Protein AF-A0A942RTV6-F1 (afdb_monomer_lite)

Radius of gyration: 39.9 Å; chains: 1; bounding box: 114×34×108 Å

Secondary structure (DSSP, 8-state):
------SHHHHHHT------EE-TTT--EEE-----HHHHHHHHHHHHHHHHHHHHHHHHHSGGGGGSTTS--HHHHHHHHHHHHHHHHHHHHHHHHHHHHHHHHHHHTT----------------S---TT----------------

pLDDT: mean 70.17, std 16.84, range [41.0, 96.94]

Sequence (148 aa):
MTKLTENTTIKRLRNKYRLVVMNDDTFEEIVTFKLTRISVYVALSTTFILLVGLTTVLLVLTPLKYYIPGYGNKQTLTQLQLLKYRTDSLEQAITLKDKYLEGITTAISGGQTLELDTTSLNIQKNEAYDDRFTPVAPTKKSKKRRKR

Structure (mmCIF, N/CA/C/O backbone):
data_AF-A0A942RTV6-F1
#
_entry.id   AF-A0A942RTV6-F1
#
loop_
_atom_site.group_PDB
_atom_site.id
_atom_site.type_symbol
_atom_site.label_atom_id
_atom_site.label_alt_id
_atom_site.label_comp_id
_atom_site.label_asym_id
_atom_site.label_entity_id
_atom_site.label_seq_id
_atom_site.pdbx_PDB_ins_code
_atom_site.Cartn_x
_atom_site.Cartn_y
_atom_site.Cartn_z
_atom_site.occupancy
_atom_site.B_iso_or_equiv
_atom_site.auth_seq_id
_atom_site.auth_comp_id
_atom_site.auth_asym_id
_atom_site.auth_atom_id
_atom_site.pdbx_PDB_model_num
ATOM 1 N N . MET A 1 1 ? 47.986 14.294 -4.588 1.00 41.00 1 MET A N 1
ATOM 2 C CA . MET A 1 1 ? 46.635 14.663 -5.071 1.00 41.00 1 MET A CA 1
ATOM 3 C C . MET A 1 1 ? 46.248 13.739 -6.220 1.00 41.00 1 MET A C 1
ATOM 5 O O . MET A 1 1 ? 46.657 13.969 -7.350 1.00 41.00 1 MET A O 1
ATOM 9 N N . THR A 1 2 ? 45.529 12.656 -5.939 1.00 45.56 2 THR A N 1
ATOM 10 C CA . THR A 1 2 ? 45.048 11.699 -6.948 1.00 45.56 2 THR A CA 1
ATOM 11 C C . THR A 1 2 ? 43.714 12.184 -7.511 1.00 45.56 2 THR A C 1
ATOM 13 O O . THR A 1 2 ? 42.715 12.235 -6.797 1.00 45.56 2 THR A O 1
ATOM 16 N N . LYS A 1 3 ? 43.695 12.588 -8.786 1.00 48.91 3 LYS A N 1
ATOM 17 C CA . LYS A 1 3 ? 42.451 12.935 -9.483 1.00 48.91 3 LYS A CA 1
ATOM 18 C C . LYS A 1 3 ? 41.681 11.650 -9.789 1.00 48.91 3 LYS A C 1
ATOM 20 O O . LYS A 1 3 ? 42.155 10.813 -10.549 1.00 48.91 3 LYS A O 1
ATOM 25 N N . LEU A 1 4 ? 40.510 11.512 -9.176 1.00 54.50 4 LEU A N 1
ATOM 26 C CA . LEU A 1 4 ? 39.590 10.393 -9.357 1.00 54.50 4 LEU A CA 1
ATOM 27 C C . LEU A 1 4 ? 39.072 10.372 -10.806 1.00 54.50 4 LEU A C 1
ATOM 29 O O . LEU A 1 4 ? 38.323 11.248 -11.242 1.00 54.50 4 LEU A O 1
ATOM 33 N N . THR A 1 5 ? 39.510 9.379 -11.574 1.00 59.34 5 THR A N 1
ATOM 34 C CA . THR A 1 5 ? 39.046 9.074 -12.934 1.00 59.34 5 THR A CA 1
ATOM 35 C C . THR A 1 5 ? 37.671 8.401 -12.896 1.00 59.34 5 THR A C 1
ATOM 37 O O . THR A 1 5 ? 37.548 7.205 -13.124 1.00 59.34 5 THR A O 1
ATOM 40 N N . GLU A 1 6 ? 36.621 9.171 -12.618 1.00 60.28 6 GLU A N 1
ATOM 41 C CA . GLU A 1 6 ? 35.241 8.661 -12.472 1.00 60.28 6 GLU A CA 1
ATOM 42 C C . GLU A 1 6 ? 34.423 8.664 -13.790 1.00 60.28 6 GLU A C 1
ATOM 44 O O . GLU A 1 6 ? 33.324 8.123 -13.862 1.00 60.28 6 GLU A O 1
ATOM 49 N N . ASN A 1 7 ? 34.918 9.264 -14.882 1.00 61.81 7 ASN A N 1
ATOM 50 C CA . ASN A 1 7 ? 34.071 9.559 -16.056 1.00 61.81 7 ASN A CA 1
ATOM 51 C C . ASN A 1 7 ? 34.119 8.522 -17.204 1.00 61.81 7 ASN A C 1
ATOM 53 O O . ASN A 1 7 ? 33.298 8.571 -18.123 1.00 61.81 7 ASN A O 1
ATOM 57 N N . THR A 1 8 ? 35.058 7.576 -17.199 1.00 63.47 8 THR A N 1
ATOM 58 C CA . THR A 1 8 ? 35.292 6.656 -18.332 1.00 63.47 8 THR A CA 1
ATOM 59 C C . THR A 1 8 ? 34.175 5.623 -18.525 1.00 63.47 8 THR A C 1
ATOM 61 O O . THR A 1 8 ? 33.823 5.313 -19.667 1.00 63.47 8 THR A O 1
ATOM 64 N N . THR A 1 9 ? 33.553 5.141 -17.447 1.00 66.62 9 THR A N 1
ATOM 65 C CA . THR A 1 9 ? 32.477 4.131 -17.506 1.00 66.62 9 THR A CA 1
ATOM 66 C C . THR A 1 9 ? 31.169 4.719 -18.046 1.00 66.62 9 THR A C 1
ATOM 68 O O . THR A 1 9 ? 30.526 4.121 -18.910 1.00 66.62 9 THR A O 1
ATOM 71 N N . ILE A 1 10 ? 30.821 5.946 -17.636 1.00 65.88 10 ILE A N 1
ATOM 72 C CA . ILE A 1 10 ? 29.621 6.656 -18.117 1.00 65.88 10 ILE A CA 1
ATOM 73 C C . ILE A 1 10 ? 29.793 7.117 -19.574 1.00 65.88 10 ILE A C 1
ATOM 75 O O . ILE A 1 10 ? 28.838 7.074 -20.355 1.00 65.88 10 ILE A O 1
ATOM 79 N N . LYS A 1 11 ? 31.016 7.484 -19.992 1.00 63.97 11 LYS A N 1
ATOM 80 C CA . LYS A 1 11 ? 31.320 7.761 -21.408 1.00 63.97 11 LYS A CA 1
ATOM 81 C C . LYS A 1 11 ? 31.125 6.533 -22.295 1.00 63.97 11 LYS A C 1
ATOM 83 O O . LYS A 1 11 ? 30.499 6.659 -23.344 1.00 63.97 11 LYS A O 1
ATOM 88 N N . ARG A 1 12 ? 31.583 5.350 -21.862 1.00 62.56 12 ARG A N 1
ATOM 89 C CA . ARG A 1 12 ? 31.369 4.085 -22.592 1.00 62.56 12 ARG A CA 1
ATOM 90 C C . ARG A 1 12 ? 29.885 3.724 -22.730 1.00 62.56 12 ARG A C 1
ATOM 92 O O . ARG A 1 12 ? 29.486 3.216 -23.775 1.00 62.56 12 ARG A O 1
ATOM 99 N N . LEU A 1 13 ? 29.062 4.038 -21.727 1.00 61.16 13 LEU A N 1
ATOM 100 C CA . LEU A 1 13 ? 27.608 3.827 -21.772 1.00 61.16 13 LEU A CA 1
ATOM 101 C C . LEU A 1 13 ? 26.870 4.796 -22.720 1.00 61.16 13 LEU A C 1
ATOM 103 O O . LEU A 1 13 ? 25.802 4.457 -23.225 1.00 61.16 13 LEU A O 1
ATOM 107 N N . ARG A 1 14 ? 27.448 5.974 -23.005 1.00 61.84 14 ARG A N 1
ATOM 108 C CA . ARG A 1 14 ? 26.912 6.989 -23.938 1.00 61.84 14 ARG A CA 1
ATOM 109 C C . ARG A 1 14 ? 27.362 6.808 -25.396 1.00 61.84 14 ARG A C 1
ATOM 111 O O . ARG A 1 14 ? 27.041 7.662 -26.226 1.00 61.84 14 ARG A O 1
ATOM 118 N N . ASN A 1 15 ? 28.082 5.734 -25.732 1.00 62.50 15 ASN A N 1
ATOM 119 C CA . ASN A 1 15 ? 28.458 5.463 -27.121 1.00 62.50 15 ASN A CA 1
ATOM 120 C C . ASN A 1 15 ? 27.207 5.299 -28.002 1.00 62.50 15 ASN A C 1
ATOM 122 O O . ASN A 1 15 ? 26.292 4.532 -27.694 1.00 62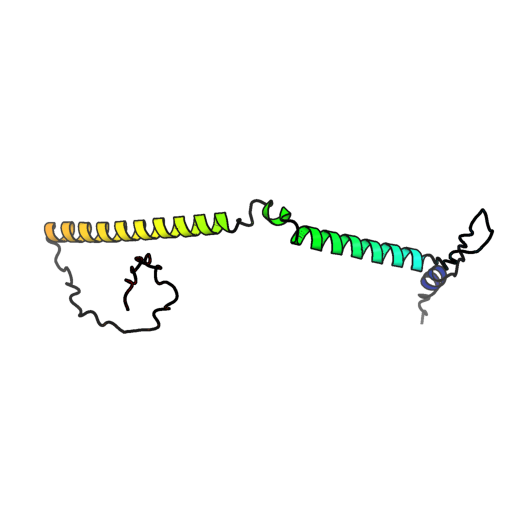.50 15 ASN A O 1
ATOM 126 N N . LYS A 1 16 ? 27.172 6.065 -29.097 1.00 59.31 16 LYS A N 1
ATOM 127 C CA . LYS A 1 16 ? 26.035 6.175 -30.014 1.00 59.31 16 LYS A CA 1
ATOM 128 C C . LYS A 1 16 ? 26.088 5.035 -31.031 1.00 59.31 16 LYS A C 1
ATOM 130 O O . LYS A 1 16 ? 26.778 5.148 -32.036 1.00 59.31 16 LYS A O 1
ATOM 135 N N . TYR A 1 17 ? 25.371 3.950 -30.765 1.00 61.50 17 TYR A N 1
ATOM 136 C CA . TYR A 1 17 ? 25.134 2.892 -31.748 1.00 61.50 17 TYR A CA 1
ATOM 137 C C . TYR A 1 17 ? 23.864 3.233 -32.543 1.00 61.50 17 TYR A C 1
ATOM 139 O O . TYR A 1 17 ? 22.878 3.699 -31.967 1.00 61.50 17 TYR A O 1
ATOM 147 N N . ARG A 1 18 ? 23.911 3.081 -33.871 1.00 64.38 18 ARG A N 1
ATOM 148 C CA . ARG A 1 18 ? 22.770 3.295 -34.771 1.00 64.38 18 ARG A CA 1
ATOM 149 C C . ARG A 1 18 ? 22.211 1.919 -35.121 1.00 64.38 18 ARG A C 1
ATOM 151 O O . ARG A 1 18 ? 22.881 1.170 -35.820 1.00 64.38 18 ARG A O 1
ATOM 158 N N . LEU A 1 19 ? 21.029 1.588 -34.611 1.00 56.69 19 LEU A N 1
ATOM 159 C CA . LEU A 1 19 ? 20.273 0.427 -35.069 1.00 56.69 19 LEU A CA 1
ATOM 160 C C . LEU A 1 19 ? 19.250 0.956 -36.080 1.00 56.69 19 LEU A C 1
ATOM 162 O O . LEU A 1 19 ? 18.402 1.768 -35.722 1.00 56.69 19 LEU A O 1
ATOM 166 N N . VAL A 1 20 ? 19.386 0.582 -37.347 1.00 62.28 20 VAL A N 1
ATOM 167 C CA . VAL A 1 20 ? 18.440 0.971 -38.400 1.00 62.28 20 VAL A CA 1
ATOM 168 C C . VAL A 1 20 ? 17.503 -0.209 -38.620 1.00 62.28 20 VAL A C 1
ATOM 170 O O . VAL A 1 20 ? 17.979 -1.321 -38.831 1.00 62.28 20 VAL A O 1
ATOM 173 N N . VAL A 1 21 ? 16.193 0.020 -38.526 1.00 58.78 21 VAL A N 1
ATOM 174 C CA . VAL A 1 21 ? 15.172 -0.960 -38.915 1.00 58.78 21 VAL A CA 1
ATOM 175 C C . VAL A 1 21 ? 14.639 -0.509 -40.270 1.00 58.78 21 VAL A C 1
ATOM 177 O O . VAL A 1 21 ? 14.018 0.550 -40.371 1.00 58.78 21 VAL A O 1
ATOM 180 N N . MET A 1 22 ? 14.962 -1.274 -41.308 1.00 67.19 22 MET A N 1
ATOM 181 C CA . MET A 1 22 ? 14.577 -1.014 -42.694 1.00 67.19 22 MET A CA 1
ATOM 182 C C . MET A 1 22 ? 13.429 -1.948 -43.079 1.00 67.19 22 MET A C 1
ATOM 184 O O . MET A 1 22 ? 13.394 -3.086 -42.612 1.00 67.19 22 MET A O 1
ATOM 188 N N . ASN A 1 23 ? 12.486 -1.468 -43.890 1.00 63.16 23 ASN A N 1
ATOM 189 C CA . ASN A 1 23 ? 11.471 -2.339 -44.476 1.00 63.16 23 ASN A CA 1
ATOM 190 C C . ASN A 1 23 ? 12.092 -3.175 -45.600 1.00 63.16 23 ASN A C 1
ATOM 192 O O . ASN A 1 23 ? 12.712 -2.599 -46.492 1.00 63.16 23 ASN A O 1
ATOM 196 N N . ASP A 1 24 ? 11.917 -4.494 -45.574 1.00 65.44 24 ASP A N 1
ATOM 197 C CA . ASP A 1 24 ? 12.535 -5.401 -46.555 1.00 65.44 24 ASP A CA 1
ATOM 198 C C . ASP A 1 24 ? 11.957 -5.216 -47.972 1.00 65.44 24 ASP A C 1
ATOM 200 O O . ASP A 1 24 ? 12.685 -5.345 -48.952 1.00 65.44 24 ASP A O 1
ATOM 204 N N . ASP A 1 25 ? 10.674 -4.845 -48.094 1.00 62.31 25 ASP A N 1
ATOM 205 C CA . ASP A 1 25 ? 9.988 -4.768 -49.396 1.00 62.31 25 ASP A CA 1
ATOM 206 C C . ASP A 1 25 ? 10.193 -3.436 -50.139 1.00 62.31 25 ASP A C 1
ATOM 208 O O . ASP A 1 25 ? 10.188 -3.401 -51.369 1.00 62.31 25 ASP A O 1
ATOM 212 N N . THR A 1 26 ? 10.369 -2.321 -49.421 1.00 71.94 26 THR A N 1
ATOM 213 C CA . THR A 1 26 ? 10.514 -0.982 -50.029 1.00 71.94 26 THR A CA 1
ATOM 214 C C . THR A 1 26 ? 11.855 -0.314 -49.747 1.00 71.94 26 THR A C 1
ATOM 216 O O . THR A 1 26 ? 12.099 0.773 -50.263 1.00 71.94 26 THR A O 1
ATOM 219 N N . PHE A 1 27 ? 12.738 -0.934 -48.951 1.00 55.34 27 PHE A N 1
ATOM 220 C CA . PHE A 1 27 ? 14.024 -0.364 -48.514 1.00 55.34 27 PHE A CA 1
ATOM 221 C C . PHE A 1 27 ? 13.915 1.026 -47.848 1.00 55.34 27 PHE A C 1
ATOM 223 O O . PHE A 1 27 ? 14.920 1.706 -47.636 1.00 55.34 27 PHE A O 1
ATOM 230 N N . GLU A 1 28 ? 12.711 1.460 -47.472 1.00 56.41 28 GLU A N 1
ATOM 231 C CA . GLU A 1 28 ? 12.500 2.716 -46.762 1.00 56.41 28 GLU A CA 1
ATOM 232 C C . GLU A 1 28 ? 12.819 2.526 -45.269 1.00 56.41 28 GLU A C 1
ATOM 234 O O . GLU A 1 28 ? 12.379 1.566 -44.623 1.00 56.41 28 GLU A O 1
ATOM 239 N N . GLU A 1 29 ? 13.610 3.441 -44.697 1.00 55.97 29 GLU A N 1
ATOM 240 C CA . GLU A 1 29 ? 13.838 3.507 -43.250 1.00 55.97 29 GLU A CA 1
ATOM 241 C C . GLU A 1 29 ? 12.539 3.962 -42.562 1.00 55.97 29 GLU A C 1
ATOM 243 O O . GLU A 1 29 ? 12.259 5.156 -42.480 1.00 55.97 29 GLU A O 1
ATOM 248 N N . ILE A 1 30 ? 11.732 3.027 -42.052 1.00 58.97 30 ILE A N 1
ATOM 249 C CA . ILE A 1 30 ? 10.451 3.379 -41.412 1.00 58.97 30 ILE A CA 1
ATOM 250 C C . ILE A 1 30 ? 10.686 4.010 -40.032 1.00 58.97 30 ILE A C 1
ATOM 252 O O . ILE A 1 30 ? 9.986 4.949 -39.653 1.00 58.97 30 ILE A O 1
ATOM 256 N N . VAL A 1 31 ? 11.679 3.530 -39.267 1.00 53.97 31 VAL A N 1
ATOM 257 C CA . VAL A 1 31 ? 12.018 4.115 -37.959 1.00 53.97 31 VAL A CA 1
ATOM 258 C C . VAL A 1 31 ? 13.514 3.997 -37.650 1.00 53.97 31 VAL A C 1
ATOM 260 O O . VAL A 1 31 ? 14.021 2.942 -37.261 1.00 53.97 31 VAL A O 1
ATOM 263 N N . THR A 1 32 ? 14.246 5.110 -37.744 1.00 55.38 32 THR A N 1
ATOM 264 C CA . THR A 1 32 ? 15.659 5.181 -37.339 1.00 55.38 32 THR A CA 1
ATOM 265 C C . THR A 1 32 ? 15.768 5.339 -35.816 1.00 55.38 32 THR A C 1
ATOM 267 O O . THR A 1 32 ? 15.991 6.431 -35.281 1.00 55.38 32 THR A O 1
ATOM 270 N N . PHE A 1 33 ? 15.615 4.249 -35.067 1.00 58.81 33 PHE A N 1
ATOM 271 C CA . PHE A 1 33 ? 15.822 4.286 -33.623 1.00 58.81 33 PHE A CA 1
ATOM 272 C C . PHE A 1 33 ? 17.321 4.416 -33.297 1.00 58.81 33 PHE A C 1
ATOM 274 O O . PHE A 1 33 ? 18.107 3.480 -33.435 1.00 58.81 33 PHE A O 1
ATOM 281 N N . LYS A 1 34 ? 17.750 5.573 -32.774 1.00 57.50 34 LYS A N 1
ATOM 282 C CA . LYS A 1 34 ? 19.074 5.719 -32.133 1.00 57.50 34 LYS A CA 1
ATOM 283 C C . LYS A 1 34 ? 19.097 4.956 -30.800 1.00 57.50 34 LYS A C 1
ATOM 285 O O . LYS A 1 34 ? 19.144 5.565 -29.732 1.00 57.50 34 LYS A O 1
ATOM 290 N N . LEU A 1 35 ? 19.033 3.625 -30.863 1.00 58.00 35 LEU A N 1
ATOM 291 C CA . LEU A 1 35 ? 19.072 2.720 -29.718 1.00 58.00 35 LEU A CA 1
ATOM 292 C C . LEU A 1 35 ? 20.479 2.710 -29.120 1.00 58.00 35 LEU A C 1
ATOM 294 O O . LEU A 1 35 ? 21.319 1.855 -29.388 1.00 58.00 35 LEU A O 1
ATOM 298 N N . THR A 1 36 ? 20.739 3.696 -28.272 1.00 64.88 36 THR A N 1
ATOM 299 C CA . THR A 1 36 ? 21.820 3.596 -27.296 1.00 64.88 36 THR A CA 1
ATOM 300 C C . THR A 1 36 ? 21.429 2.561 -26.238 1.00 64.88 36 THR A C 1
ATOM 302 O O . THR A 1 36 ? 20.248 2.401 -25.927 1.00 64.88 36 THR A O 1
ATOM 305 N N . ARG A 1 37 ? 22.407 1.877 -25.624 1.00 71.50 37 ARG A N 1
ATOM 306 C CA . ARG A 1 37 ? 22.141 0.974 -24.481 1.00 71.50 37 ARG A CA 1
ATOM 307 C C . ARG A 1 37 ? 21.308 1.664 -23.385 1.00 71.50 37 ARG A C 1
ATOM 309 O O . ARG A 1 37 ? 20.481 1.025 -22.749 1.00 71.50 37 ARG A O 1
ATOM 316 N N . ILE A 1 38 ? 21.471 2.982 -23.240 1.00 74.19 38 ILE A N 1
ATOM 317 C CA . ILE A 1 38 ? 20.693 3.832 -22.332 1.00 74.19 38 ILE A CA 1
ATOM 318 C C . ILE A 1 38 ? 19.234 3.976 -22.779 1.00 74.19 38 ILE A C 1
ATOM 320 O O . ILE A 1 38 ? 18.351 3.805 -21.952 1.00 74.19 38 ILE A O 1
ATOM 324 N N . SER A 1 39 ? 18.937 4.265 -24.050 1.00 78.44 39 SER A N 1
ATOM 325 C CA . SER A 1 39 ? 17.540 4.428 -24.491 1.00 78.44 39 SER A CA 1
ATOM 326 C C . SER A 1 39 ? 16.747 3.122 -24.416 1.00 78.44 39 SER A C 1
ATOM 328 O O . SER A 1 39 ? 15.566 3.166 -24.090 1.00 78.44 39 SER A O 1
ATOM 330 N N . VAL A 1 40 ? 17.392 1.969 -24.645 1.00 81.31 40 VAL A N 1
ATOM 331 C CA . VAL A 1 40 ? 16.779 0.648 -24.397 1.00 81.31 40 VAL A CA 1
ATOM 332 C C . VAL A 1 40 ? 16.440 0.491 -22.916 1.00 81.31 40 VAL A C 1
ATOM 334 O O . VAL A 1 40 ? 15.318 0.130 -22.574 1.00 81.31 40 VAL A O 1
ATOM 337 N N . TYR A 1 41 ? 17.391 0.808 -22.032 1.00 83.62 41 TYR A N 1
ATOM 338 C CA . TYR A 1 41 ? 17.187 0.727 -20.587 1.00 83.62 41 TYR A CA 1
ATOM 339 C C . TYR A 1 41 ? 16.081 1.674 -20.101 1.00 83.62 41 TYR A C 1
ATOM 341 O O . TYR A 1 41 ? 15.245 1.280 -19.294 1.00 83.62 41 TYR A O 1
ATOM 349 N N . VAL A 1 42 ? 16.030 2.900 -20.631 1.00 85.94 42 VAL A N 1
ATOM 350 C CA . VAL A 1 42 ? 14.977 3.877 -20.322 1.00 85.94 42 VAL A CA 1
ATOM 351 C C . VAL A 1 42 ? 13.618 3.382 -20.817 1.00 85.94 42 VAL A C 1
ATOM 353 O O . VAL A 1 42 ? 12.681 3.376 -20.031 1.00 85.94 42 VAL A O 1
ATOM 356 N N . ALA A 1 43 ? 13.502 2.899 -22.058 1.00 87.25 43 ALA A N 1
ATOM 357 C CA . ALA A 1 43 ? 12.241 2.373 -22.589 1.00 87.25 43 ALA A CA 1
ATOM 358 C C . ALA A 1 43 ? 11.726 1.161 -21.789 1.00 87.25 43 ALA A C 1
ATOM 360 O O . ALA A 1 43 ? 10.539 1.098 -21.457 1.00 87.25 43 ALA A O 1
ATOM 361 N N . LEU A 1 44 ? 12.620 0.233 -21.426 1.00 90.88 44 LEU A N 1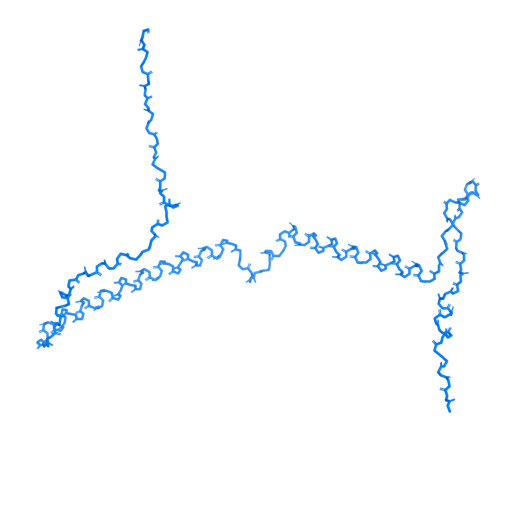
ATOM 362 C CA . LEU A 1 44 ? 12.294 -0.902 -20.557 1.00 90.88 44 LEU A CA 1
ATOM 363 C C . LEU A 1 44 ? 11.854 -0.437 -19.166 1.00 90.88 44 LEU A C 1
ATOM 365 O O . LEU A 1 44 ? 10.836 -0.906 -18.667 1.00 90.88 44 LEU A O 1
ATOM 369 N N . SER A 1 45 ? 12.576 0.510 -18.564 1.00 93.88 45 SER A N 1
ATOM 370 C CA . SER A 1 45 ? 12.249 1.067 -17.246 1.00 93.88 45 SER A CA 1
ATOM 371 C C . SER A 1 45 ? 10.890 1.774 -17.246 1.00 93.88 45 SER A C 1
ATOM 373 O O . SER A 1 45 ? 10.045 1.489 -16.399 1.00 93.88 45 SER A O 1
ATOM 375 N N . THR A 1 46 ? 10.620 2.627 -18.238 1.00 94.88 46 THR A N 1
ATOM 376 C CA . THR A 1 46 ? 9.324 3.303 -18.385 1.00 94.88 46 THR A CA 1
ATOM 377 C C . THR A 1 46 ? 8.189 2.301 -18.575 1.00 94.88 46 THR A C 1
ATOM 379 O O . THR A 1 46 ? 7.155 2.436 -17.925 1.00 94.88 46 THR A O 1
ATOM 382 N N . THR A 1 47 ? 8.386 1.269 -19.401 1.00 95.62 47 THR A N 1
ATOM 383 C CA . THR A 1 47 ? 7.388 0.205 -19.610 1.00 95.62 47 THR A CA 1
ATOM 384 C C . THR A 1 47 ? 7.145 -0.595 -18.332 1.00 95.62 47 THR A C 1
ATOM 386 O O . THR A 1 47 ? 6.001 -0.892 -18.000 1.00 95.62 47 THR A O 1
ATOM 389 N N . PHE A 1 48 ? 8.200 -0.908 -17.579 1.00 96.94 48 PHE A N 1
ATOM 390 C CA . PHE A 1 48 ? 8.099 -1.627 -16.312 1.00 96.94 48 PHE A CA 1
ATOM 391 C C . PHE A 1 48 ? 7.318 -0.825 -15.267 1.00 96.94 48 PHE A C 1
ATOM 393 O O . PHE A 1 48 ? 6.385 -1.347 -14.661 1.00 96.94 48 PHE A O 1
ATOM 400 N N . ILE A 1 49 ? 7.641 0.461 -15.102 1.00 96.75 49 ILE A N 1
ATOM 401 C CA . ILE A 1 49 ? 6.913 1.360 -14.197 1.00 96.75 49 ILE A CA 1
ATOM 402 C C . ILE A 1 49 ? 5.450 1.492 -14.636 1.00 96.75 49 ILE A C 1
ATOM 404 O O . ILE A 1 49 ? 4.560 1.445 -13.790 1.00 96.75 49 ILE A O 1
ATOM 408 N N . LEU A 1 50 ? 5.185 1.603 -15.943 1.00 96.62 50 LEU A N 1
ATOM 409 C CA . LEU A 1 50 ? 3.825 1.612 -16.485 1.00 96.62 50 LEU A CA 1
ATOM 410 C C . LEU A 1 50 ? 3.065 0.329 -16.146 1.00 96.62 50 LEU A C 1
ATOM 412 O O . LEU A 1 50 ? 1.934 0.417 -15.681 1.00 96.62 50 LEU A O 1
ATOM 416 N N . LEU A 1 51 ? 3.672 -0.845 -16.331 1.00 96.00 51 LEU A N 1
ATOM 417 C CA . LEU A 1 51 ? 3.060 -2.131 -15.988 1.00 96.00 51 LEU A CA 1
ATOM 418 C C . LEU A 1 51 ? 2.775 -2.238 -14.491 1.00 96.00 51 LEU A C 1
ATOM 420 O O . LEU A 1 51 ? 1.670 -2.618 -14.114 1.00 96.00 51 LEU A O 1
ATOM 424 N N . VAL A 1 52 ? 3.726 -1.876 -13.628 1.00 95.56 52 VAL A N 1
ATOM 425 C CA . VAL A 1 52 ? 3.532 -1.897 -12.168 1.00 95.56 52 VAL A CA 1
ATOM 426 C C . VAL A 1 52 ? 2.448 -0.902 -11.744 1.00 95.56 52 VAL A C 1
ATOM 428 O O . VAL A 1 52 ? 1.578 -1.235 -10.942 1.00 95.56 52 VAL A O 1
ATOM 431 N N . GLY A 1 53 ? 2.444 0.306 -12.308 1.00 95.06 53 GLY A N 1
ATOM 432 C CA . GLY A 1 53 ? 1.416 1.310 -12.035 1.00 95.06 53 GLY A CA 1
ATOM 433 C C . GLY A 1 53 ? 0.034 0.850 -12.494 1.00 95.06 53 GLY A C 1
ATOM 434 O O . GLY A 1 53 ? -0.914 0.868 -11.713 1.00 95.06 53 GLY A O 1
ATOM 435 N N . LEU A 1 54 ? -0.072 0.365 -13.731 1.00 94.19 54 LEU A N 1
ATOM 436 C CA . LEU A 1 54 ? -1.314 -0.130 -14.320 1.00 94.19 54 LEU A CA 1
ATOM 437 C C . LEU A 1 54 ? -1.847 -1.353 -13.572 1.00 94.19 54 LEU A C 1
ATOM 439 O O . LEU A 1 54 ? -3.038 -1.410 -13.286 1.00 94.19 54 LEU A O 1
ATOM 443 N N . THR A 1 55 ? -0.983 -2.295 -13.191 1.00 91.38 55 THR A N 1
ATOM 444 C CA . THR A 1 55 ? -1.371 -3.452 -12.369 1.00 91.38 55 THR A CA 1
ATOM 445 C C . THR A 1 55 ? -1.792 -3.039 -10.966 1.00 91.38 55 THR A C 1
ATOM 447 O O . THR A 1 55 ? -2.776 -3.569 -10.469 1.00 91.38 55 THR A O 1
ATOM 450 N N . THR A 1 56 ? -1.136 -2.056 -10.344 1.00 90.25 56 THR A N 1
ATOM 451 C CA . THR A 1 56 ? -1.548 -1.524 -9.033 1.00 90.25 56 THR A CA 1
ATOM 452 C C . THR A 1 56 ? -2.912 -0.839 -9.112 1.00 90.25 56 THR A C 1
ATOM 454 O O . THR A 1 56 ? -3.777 -1.089 -8.274 1.00 90.25 56 THR A O 1
ATOM 457 N N . VAL A 1 57 ? -3.140 -0.017 -10.142 1.00 90.31 57 VAL A N 1
ATOM 458 C CA . VAL A 1 57 ? -4.448 0.600 -10.409 1.00 90.31 57 VAL A CA 1
ATOM 459 C C . VAL A 1 57 ? -5.497 -0.482 -10.646 1.00 90.31 57 VAL A C 1
ATOM 461 O O . VAL A 1 57 ? -6.559 -0.433 -10.025 1.00 90.31 57 VAL A O 1
ATOM 464 N N . LEU A 1 58 ? -5.187 -1.502 -11.454 1.00 89.50 58 LEU A N 1
ATOM 465 C CA . LEU A 1 58 ? -6.061 -2.659 -11.625 1.00 89.50 58 LEU A CA 1
ATOM 466 C C . LEU A 1 58 ? -6.330 -3.353 -10.292 1.00 89.50 58 LEU A C 1
ATOM 468 O O . LEU A 1 58 ? -7.480 -3.640 -10.023 1.00 89.50 58 LEU A O 1
ATOM 472 N N . LEU A 1 59 ? -5.342 -3.595 -9.433 1.00 85.56 59 LEU A N 1
ATOM 473 C CA . LEU A 1 59 ? -5.540 -4.261 -8.138 1.00 85.56 59 LEU A CA 1
ATOM 474 C C . LEU A 1 59 ? -6.386 -3.449 -7.151 1.00 85.56 59 LEU A C 1
ATOM 476 O O . LEU A 1 59 ? -7.000 -4.038 -6.266 1.00 85.56 59 LEU A O 1
ATOM 480 N N . VAL A 1 60 ? -6.409 -2.119 -7.265 1.00 82.19 60 VAL A N 1
ATOM 481 C CA . VAL A 1 60 ? -7.270 -1.258 -6.437 1.00 82.19 60 VAL A CA 1
ATOM 482 C C . VAL A 1 60 ? -8.692 -1.196 -6.995 1.00 82.19 60 VAL A C 1
ATOM 484 O O . VAL A 1 60 ? -9.647 -1.247 -6.222 1.00 82.19 60 VAL A O 1
ATOM 487 N N . LEU A 1 61 ? -8.845 -1.097 -8.321 1.00 78.12 61 LEU A N 1
ATOM 488 C CA . LEU A 1 61 ? -10.158 -1.124 -8.979 1.00 78.12 61 LEU A CA 1
ATOM 489 C C . LEU A 1 61 ? -10.789 -2.523 -8.951 1.00 78.12 61 LEU A C 1
ATOM 491 O O . LEU A 1 61 ? -12.009 -2.654 -8.885 1.00 78.12 61 LEU A O 1
ATOM 495 N 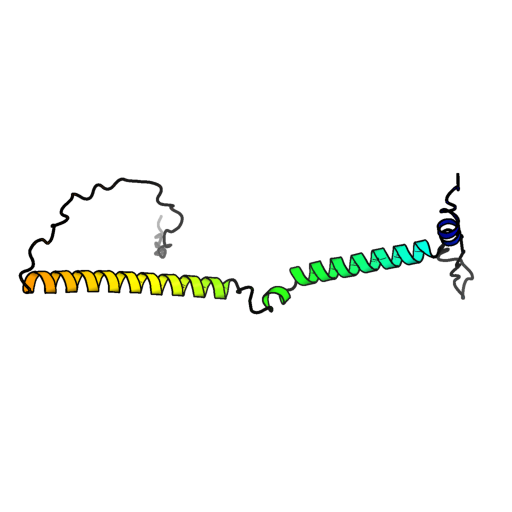N . THR A 1 62 ? -9.969 -3.568 -8.993 1.00 83.12 62 THR A N 1
ATOM 496 C CA . THR A 1 62 ? -10.403 -4.962 -8.931 1.00 83.12 62 THR A CA 1
ATOM 497 C C . THR A 1 62 ? -10.495 -5.361 -7.464 1.00 83.12 62 THR A C 1
ATOM 499 O O . THR A 1 62 ? -9.523 -5.200 -6.729 1.00 83.12 62 THR A O 1
ATOM 502 N N . PRO A 1 63 ? -11.615 -5.927 -6.992 1.00 66.25 63 PRO A N 1
ATOM 503 C CA . PRO A 1 63 ? -11.827 -6.194 -5.573 1.00 66.25 63 PRO A CA 1
ATOM 504 C C . PRO A 1 63 ? -10.988 -7.361 -5.003 1.00 66.25 63 PRO A C 1
ATOM 506 O O . PRO A 1 63 ? -11.382 -7.975 -4.015 1.00 66.25 63 PRO A O 1
ATOM 509 N N . LEU A 1 64 ? -9.811 -7.668 -5.558 1.00 63.84 64 LEU A N 1
ATOM 510 C CA . LEU A 1 64 ? -8.940 -8.743 -5.073 1.00 63.84 64 LEU A CA 1
ATOM 511 C C . LEU A 1 64 ? -8.386 -8.454 -3.665 1.00 63.84 64 LEU A C 1
ATOM 513 O O . LEU A 1 64 ? -8.181 -9.380 -2.885 1.00 63.84 64 LEU A O 1
ATOM 517 N N . LYS A 1 65 ? -8.237 -7.174 -3.285 1.00 57.66 65 LYS A N 1
ATOM 518 C CA . LYS A 1 65 ? -7.881 -6.763 -1.911 1.00 57.66 65 LYS A CA 1
ATOM 519 C C . LYS A 1 65 ? -8.917 -7.204 -0.865 1.00 57.66 65 LYS A C 1
ATOM 521 O O . LYS A 1 65 ? -8.545 -7.455 0.278 1.00 57.66 65 LYS A O 1
ATOM 526 N N . TYR A 1 66 ? -10.193 -7.327 -1.239 1.00 59.66 66 TYR A N 1
ATOM 527 C CA . TYR A 1 66 ? -11.247 -7.825 -0.342 1.00 59.66 66 TYR A CA 1
ATOM 528 C C . TYR A 1 66 ? -11.167 -9.340 -0.118 1.00 59.66 66 TYR A C 1
ATOM 530 O O . TYR A 1 66 ? -11.859 -9.869 0.747 1.00 59.66 66 TYR A O 1
ATOM 538 N N . TYR A 1 67 ? -10.328 -10.037 -0.888 1.00 61.81 67 TYR A N 1
ATOM 539 C CA . TYR A 1 67 ? -10.147 -11.479 -0.786 1.00 61.81 67 TYR A CA 1
ATOM 540 C C . TYR A 1 67 ? -9.026 -11.879 0.179 1.00 61.81 67 TYR A C 1
ATOM 542 O O . TYR A 1 67 ? -8.805 -13.068 0.369 1.00 61.81 67 TYR A O 1
ATOM 550 N N . ILE A 1 68 ? -8.321 -10.921 0.800 1.00 63.38 68 ILE A N 1
ATOM 551 C CA . ILE A 1 68 ? -7.416 -11.209 1.919 1.00 63.38 68 ILE A CA 1
ATOM 552 C C . ILE A 1 68 ? -8.274 -11.278 3.194 1.00 63.38 68 ILE A C 1
ATOM 554 O O . ILE A 1 68 ? -8.664 -10.223 3.714 1.00 63.38 68 ILE A O 1
ATOM 558 N N . PRO A 1 69 ? -8.598 -12.484 3.708 1.00 52.62 69 PRO A N 1
ATOM 559 C CA . PRO A 1 69 ? -9.332 -12.628 4.957 1.00 52.62 69 PRO A CA 1
ATOM 560 C C . PRO A 1 69 ? -8.479 -12.039 6.088 1.00 52.62 69 PRO A C 1
ATOM 562 O O . PRO A 1 69 ? -7.415 -12.552 6.414 1.00 52.62 69 PRO A O 1
ATOM 565 N N . GLY A 1 70 ? -8.912 -10.903 6.635 1.00 58.06 70 GLY A N 1
ATOM 566 C CA . GLY A 1 70 ? -8.166 -10.138 7.645 1.00 58.06 70 GLY A CA 1
ATOM 567 C C . GLY A 1 70 ? -8.436 -8.635 7.574 1.00 58.06 70 GLY A C 1
ATOM 568 O O . GLY A 1 70 ? -8.532 -7.973 8.603 1.00 58.06 70 GLY A O 1
ATOM 569 N N . TYR A 1 71 ? -8.692 -8.107 6.374 1.00 58.19 71 TYR A N 1
ATOM 570 C CA . TYR A 1 71 ? -9.286 -6.781 6.196 1.00 58.19 71 TYR A CA 1
ATOM 571 C C . TYR A 1 71 ? -10.793 -6.965 6.084 1.00 58.19 71 TYR A C 1
ATOM 573 O O . TYR A 1 71 ? -11.315 -7.173 4.994 1.00 58.19 71 TYR A O 1
ATOM 581 N N . GLY A 1 72 ? -11.474 -6.987 7.233 1.00 55.91 72 GLY A N 1
ATOM 582 C CA . GLY A 1 72 ? -12.905 -7.260 7.324 1.00 55.91 72 GLY A CA 1
ATOM 583 C C . GLY A 1 72 ? -13.691 -6.554 6.222 1.00 55.91 72 GLY A C 1
ATOM 584 O O . GLY A 1 72 ? -13.630 -5.330 6.080 1.00 55.91 72 GLY A O 1
ATOM 585 N N . ASN A 1 73 ? -14.440 -7.334 5.441 1.00 61.66 73 ASN A N 1
ATOM 586 C CA . ASN A 1 73 ? -15.447 -6.779 4.553 1.00 61.66 73 ASN A CA 1
ATOM 587 C C . ASN A 1 73 ? -16.311 -5.808 5.363 1.00 61.66 73 ASN A C 1
ATOM 589 O O . ASN A 1 73 ? -16.580 -6.048 6.544 1.00 61.66 73 ASN A O 1
ATOM 593 N N . LYS A 1 74 ? -16.803 -4.736 4.729 1.00 64.19 74 LYS A N 1
ATOM 594 C CA . LYS A 1 74 ? -17.752 -3.811 5.379 1.00 64.19 74 LYS A CA 1
ATOM 595 C C . LYS A 1 74 ? -18.882 -4.579 6.082 1.00 64.19 74 LYS A C 1
ATOM 597 O O . LYS A 1 74 ? -19.276 -4.221 7.182 1.00 64.19 74 LYS A O 1
ATOM 602 N N . GLN A 1 75 ? -19.313 -5.692 5.486 1.00 69.19 75 GLN A N 1
ATOM 603 C CA . GLN A 1 75 ? -20.291 -6.624 6.044 1.00 69.19 75 GLN A CA 1
ATOM 604 C C . GLN A 1 75 ? -19.851 -7.261 7.377 1.00 69.19 75 GLN A C 1
ATOM 606 O O . GLN A 1 75 ? -20.617 -7.252 8.337 1.00 69.19 75 GLN A O 1
ATOM 611 N N . THR A 1 76 ? -18.618 -7.757 7.486 1.00 71.06 76 THR A N 1
ATOM 612 C CA . THR A 1 76 ? -18.093 -8.351 8.728 1.00 71.06 76 THR A CA 1
ATOM 613 C C . THR A 1 76 ? -17.982 -7.311 9.840 1.00 71.06 76 THR A C 1
ATOM 615 O O . THR A 1 76 ? -18.362 -7.586 10.975 1.00 71.06 76 THR A O 1
ATOM 618 N N . LEU A 1 77 ? -17.540 -6.091 9.516 1.00 77.88 77 LEU A N 1
ATOM 619 C CA . LEU A 1 77 ? -17.498 -4.994 10.488 1.00 77.88 77 LEU A CA 1
ATOM 620 C C . LEU A 1 77 ? -18.902 -4.625 10.985 1.00 77.88 77 LEU A C 1
ATOM 622 O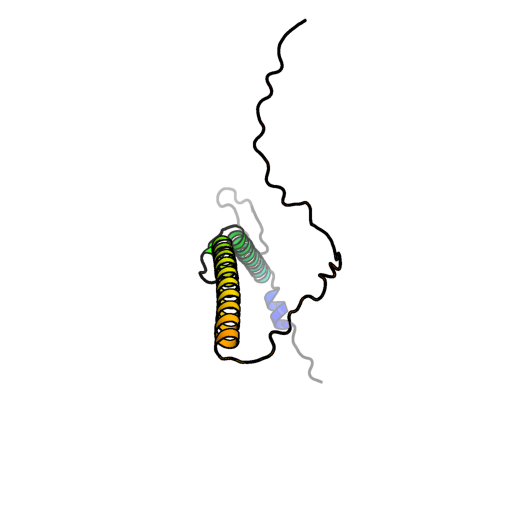 O . LEU A 1 77 ? -19.098 -4.470 12.188 1.00 77.88 77 LEU A O 1
ATOM 626 N N . THR A 1 78 ? -19.897 -4.566 10.093 1.00 80.00 78 THR A N 1
ATOM 627 C CA . THR A 1 78 ? -21.290 -4.306 10.500 1.00 80.00 78 THR A CA 1
ATOM 628 C C . THR A 1 78 ? -21.872 -5.423 11.366 1.00 80.00 78 THR A C 1
ATOM 630 O O . THR A 1 78 ? -22.596 -5.144 12.320 1.00 80.00 78 THR A O 1
ATOM 633 N N . GLN A 1 79 ? -21.533 -6.685 11.085 1.00 84.44 79 GLN A N 1
ATOM 634 C CA . GLN A 1 79 ? -21.973 -7.828 11.888 1.00 84.44 79 GLN A CA 1
ATOM 635 C C . GLN A 1 79 ? -21.330 -7.819 13.279 1.00 84.44 79 GLN A C 1
ATOM 637 O O . GLN A 1 79 ? -22.030 -8.016 14.270 1.00 84.44 79 GLN A O 1
ATOM 642 N N . LEU A 1 80 ? -20.028 -7.527 13.365 1.00 86.62 80 LEU A N 1
ATOM 643 C CA . LEU A 1 80 ? -19.320 -7.379 14.638 1.00 86.62 80 LEU A CA 1
ATOM 644 C C . LEU A 1 80 ? -19.894 -6.234 15.475 1.00 86.62 80 LEU A C 1
ATOM 646 O O . LEU A 1 80 ? -20.108 -6.402 16.672 1.00 86.62 80 LEU A O 1
ATOM 650 N N . GLN A 1 81 ? -20.191 -5.092 14.852 1.00 87.31 81 GLN A N 1
ATOM 651 C CA . GLN A 1 81 ? -20.795 -3.956 15.545 1.00 87.31 81 GLN A CA 1
ATOM 652 C C . GLN A 1 81 ? -22.196 -4.292 16.075 1.00 87.31 81 GLN A C 1
ATOM 654 O O . GLN A 1 81 ? -22.505 -3.974 17.223 1.00 87.31 81 GLN A O 1
ATOM 659 N N . LEU A 1 82 ? -23.026 -4.968 15.275 1.00 90.88 82 LEU A N 1
ATOM 660 C CA . LEU A 1 82 ? -24.356 -5.401 15.705 1.00 90.88 82 LEU A CA 1
ATOM 661 C C . LEU A 1 82 ? -24.279 -6.402 16.862 1.00 90.88 82 LEU A C 1
ATOM 663 O O . LEU A 1 82 ? -25.051 -6.300 17.815 1.00 90.88 82 LEU A O 1
ATOM 667 N N . LEU A 1 83 ? -23.359 -7.364 16.780 1.00 91.31 83 LEU A N 1
ATOM 668 C CA . LEU A 1 83 ? -23.169 -8.351 17.835 1.00 91.31 83 LEU A CA 1
ATOM 669 C C . LEU A 1 83 ? -22.696 -7.678 19.124 1.00 91.31 83 LEU A C 1
ATOM 671 O O . LEU A 1 83 ? -23.293 -7.912 20.169 1.00 91.31 83 LEU A O 1
ATOM 675 N N . LYS A 1 84 ? -21.711 -6.775 19.034 1.00 93.06 84 LYS A N 1
ATOM 676 C CA . LYS A 1 84 ? -21.241 -5.975 20.171 1.00 93.06 84 LYS A CA 1
ATOM 677 C C . LYS A 1 84 ? -22.390 -5.211 20.830 1.00 93.06 84 LYS A C 1
ATOM 679 O O . LYS A 1 84 ? -22.527 -5.283 22.042 1.00 93.06 84 LYS A O 1
ATOM 684 N N . TYR A 1 85 ? -23.233 -4.537 20.045 1.00 95.12 85 TYR A N 1
ATOM 685 C CA . TYR A 1 85 ? -24.380 -3.790 20.568 1.00 95.12 85 TYR A CA 1
ATOM 686 C C . TYR A 1 85 ? -25.379 -4.685 21.318 1.00 95.12 85 TYR A C 1
ATOM 688 O O . TYR A 1 85 ? -25.853 -4.332 22.397 1.00 95.12 85 TYR A O 1
ATOM 696 N N . ARG A 1 86 ? -25.691 -5.865 20.766 1.00 94.38 86 ARG A N 1
ATOM 697 C CA . ARG A 1 86 ? -26.591 -6.826 21.421 1.00 94.38 86 ARG A CA 1
ATOM 698 C C . ARG A 1 86 ? -25.997 -7.381 22.712 1.00 94.38 86 ARG A C 1
ATOM 700 O O . ARG A 1 86 ? -26.725 -7.495 23.692 1.00 94.38 86 ARG A O 1
ATOM 707 N N . THR A 1 87 ? -24.708 -7.715 22.708 1.00 96.38 87 THR A N 1
ATOM 708 C CA . THR A 1 87 ? -24.006 -8.209 23.897 1.00 96.38 87 THR A CA 1
ATOM 709 C C . THR A 1 87 ? -23.968 -7.150 24.995 1.00 96.38 87 THR A C 1
ATOM 711 O O . THR A 1 87 ? -24.349 -7.457 26.115 1.00 96.38 87 THR A O 1
ATOM 714 N N . ASP A 1 88 ? -23.618 -5.906 24.663 1.00 94.75 88 ASP A N 1
ATOM 715 C CA . ASP A 1 88 ? -23.587 -4.768 25.597 1.00 94.75 88 ASP A CA 1
ATOM 716 C C . ASP A 1 88 ? -24.970 -4.500 26.220 1.00 94.75 88 ASP A C 1
ATOM 718 O O . ASP A 1 88 ? -25.118 -4.373 27.434 1.00 94.75 88 ASP A O 1
ATOM 722 N N . SER A 1 89 ? -26.025 -4.547 25.398 1.00 93.81 89 SER A N 1
ATOM 723 C CA . SER A 1 89 ? -27.410 -4.421 25.880 1.00 93.81 89 SER A CA 1
ATOM 724 C C . SER A 1 89 ? -27.791 -5.541 26.857 1.00 93.81 89 SER A C 1
ATOM 726 O O . SER A 1 89 ? -28.505 -5.316 27.835 1.00 93.81 89 SER A O 1
ATOM 728 N N . LEU A 1 90 ? -27.341 -6.768 26.585 1.00 95.56 90 LEU A N 1
ATOM 729 C CA . LEU A 1 90 ? -27.624 -7.928 27.424 1.00 95.56 90 LEU A CA 1
ATOM 730 C C . LEU A 1 90 ? -26.832 -7.876 28.738 1.00 95.56 90 LEU A C 1
ATOM 732 O O . LEU A 1 90 ? -27.390 -8.164 29.795 1.00 95.56 90 LEU A O 1
ATOM 736 N N . GLU A 1 91 ? -25.575 -7.444 28.687 1.00 95.62 91 GLU A N 1
ATOM 737 C CA . GLU A 1 91 ? -24.723 -7.209 29.855 1.00 95.62 91 GLU A CA 1
ATOM 738 C C . GLU A 1 91 ? -25.324 -6.150 30.788 1.00 95.62 91 GLU A C 1
ATOM 740 O O . GLU A 1 91 ? -25.433 -6.368 31.999 1.00 95.62 91 GLU A O 1
ATOM 745 N N . GLN A 1 92 ? -25.827 -5.047 30.228 1.00 94.94 92 GLN A N 1
ATOM 746 C CA . GLN A 1 92 ? -26.519 -4.019 31.002 1.00 94.94 92 GLN A CA 1
ATOM 747 C C . GLN A 1 92 ? -27.781 -4.569 31.684 1.00 94.94 92 GLN A C 1
ATOM 749 O O . GLN A 1 92 ? -28.021 -4.294 32.863 1.00 94.94 92 GLN A O 1
ATOM 754 N N . ALA A 1 93 ? -28.580 -5.368 30.971 1.00 94.75 93 ALA A N 1
ATOM 755 C CA . ALA A 1 93 ? -29.783 -5.975 31.535 1.00 94.75 93 ALA A CA 1
ATOM 756 C C . ALA A 1 93 ? -29.460 -6.937 32.691 1.00 94.75 93 ALA A C 1
ATOM 758 O O . ALA A 1 93 ? -30.159 -6.911 33.705 1.00 94.75 93 ALA A O 1
ATOM 759 N N . ILE A 1 94 ? -28.401 -7.743 32.566 1.00 96.12 94 ILE A N 1
ATOM 760 C CA . ILE A 1 94 ? -27.929 -8.636 33.637 1.00 96.12 94 ILE A CA 1
ATOM 761 C C . ILE A 1 94 ? -27.458 -7.816 34.839 1.00 96.12 94 ILE A C 1
ATOM 763 O O . ILE A 1 94 ? -27.921 -8.050 35.948 1.00 96.12 94 ILE A O 1
ATOM 767 N N . THR A 1 95 ? -26.658 -6.774 34.613 1.00 95.50 95 THR A N 1
ATOM 768 C CA . THR A 1 95 ? -26.135 -5.916 35.690 1.00 95.50 95 THR A CA 1
ATOM 769 C C . THR A 1 95 ? -27.261 -5.267 36.505 1.00 95.50 95 THR A C 1
ATOM 771 O O . THR A 1 95 ? -27.191 -5.176 37.730 1.00 95.50 95 THR A O 1
ATOM 774 N N . LEU A 1 96 ? -28.336 -4.825 35.843 1.00 94.19 96 LEU A N 1
ATOM 775 C CA . LEU A 1 96 ? -29.519 -4.280 36.519 1.00 94.19 96 LEU A CA 1
ATOM 776 C C . LEU A 1 96 ? -30.274 -5.349 37.319 1.00 94.19 96 LEU A C 1
ATOM 778 O O . LEU A 1 96 ? -30.785 -5.055 38.401 1.00 94.19 96 LEU A O 1
ATOM 782 N N . LYS A 1 97 ? -30.359 -6.578 36.799 1.00 94.00 97 LYS A N 1
ATOM 783 C CA . LYS A 1 97 ? -30.981 -7.705 37.506 1.00 94.00 97 LYS A CA 1
ATOM 784 C C . LYS A 1 97 ? -30.177 -8.102 38.738 1.00 94.00 97 LYS A C 1
ATOM 786 O O . LYS A 1 97 ? -30.786 -8.277 39.789 1.00 94.00 97 LYS A O 1
ATOM 791 N N . ASP A 1 98 ? -28.857 -8.166 38.628 1.00 93.75 98 ASP A N 1
ATOM 792 C CA . ASP A 1 98 ? -27.973 -8.506 39.742 1.00 93.75 98 ASP A CA 1
ATOM 793 C C . ASP A 1 98 ? -28.101 -7.479 40.869 1.00 93.75 98 ASP A C 1
ATOM 795 O O . ASP A 1 98 ? -28.382 -7.861 42.001 1.00 93.75 98 ASP A O 1
ATOM 799 N N . LYS A 1 99 ? -28.059 -6.176 40.550 1.00 91.44 99 LYS A N 1
ATOM 800 C CA . LYS A 1 99 ? -28.295 -5.102 41.535 1.00 91.44 99 LYS A CA 1
ATOM 801 C C . LYS A 1 99 ? -29.673 -5.181 42.193 1.00 91.44 99 LYS A C 1
ATOM 803 O O . LYS A 1 99 ? -29.817 -4.913 43.383 1.00 91.44 99 LYS A O 1
ATOM 808 N N . TYR A 1 100 ? -30.707 -5.529 41.428 1.00 90.50 100 TYR A N 1
ATOM 809 C CA . TYR A 1 100 ? -32.059 -5.682 41.966 1.00 90.50 100 TYR A CA 1
ATOM 810 C C . TYR A 1 100 ? -32.158 -6.865 42.938 1.00 90.50 100 TYR A C 1
ATOM 812 O O . TYR A 1 100 ? -32.736 -6.731 44.017 1.00 90.50 100 TYR A O 1
ATOM 820 N N . LEU A 1 101 ? -31.577 -8.013 42.577 1.00 92.38 101 LEU A N 1
ATOM 821 C CA . LEU A 1 101 ? -31.532 -9.188 43.447 1.00 92.38 101 LEU A CA 1
ATOM 822 C C . LEU A 1 101 ? -30.680 -8.925 44.692 1.00 92.38 101 LEU A C 1
ATOM 824 O O . LEU A 1 101 ? -31.107 -9.264 45.792 1.00 92.38 101 LEU A O 1
ATOM 828 N N . GLU A 1 102 ? -29.539 -8.257 44.542 1.00 90.69 102 GLU A N 1
ATOM 829 C CA . GLU A 1 102 ? -28.687 -7.818 45.649 1.00 90.69 102 GLU A CA 1
ATOM 830 C C . GLU A 1 102 ? -29.464 -6.919 46.622 1.00 90.69 102 GLU A C 1
ATOM 832 O O . GLU A 1 102 ? -29.482 -7.184 47.826 1.00 90.69 102 GLU A O 1
ATOM 837 N N . GLY A 1 103 ? -30.210 -5.937 46.107 1.00 85.44 103 GLY A N 1
ATOM 838 C CA . GLY A 1 103 ? -31.086 -5.084 46.911 1.00 85.44 103 GLY A CA 1
ATOM 839 C C . GLY A 1 103 ? -32.157 -5.870 47.679 1.00 85.44 103 GLY A C 1
ATOM 840 O O . GLY A 1 103 ? -32.368 -5.615 48.865 1.00 85.44 103 GLY A O 1
ATOM 841 N N . ILE A 1 104 ? -32.791 -6.869 47.048 1.00 85.81 104 ILE A N 1
ATOM 842 C CA . ILE A 1 104 ? -33.762 -7.752 47.722 1.00 85.81 104 ILE A CA 1
ATOM 843 C C . ILE A 1 104 ? -33.084 -8.580 48.815 1.00 85.81 104 ILE A C 1
ATOM 845 O O . ILE A 1 104 ? -33.587 -8.641 49.936 1.00 85.81 104 ILE A O 1
ATOM 849 N N . THR A 1 105 ? -31.959 -9.226 48.503 1.00 85.44 105 THR A N 1
ATOM 850 C CA . THR A 1 105 ? -31.253 -10.078 49.470 1.00 85.44 105 THR A CA 1
ATOM 851 C C . THR A 1 105 ? -30.791 -9.278 50.682 1.00 85.44 105 THR A C 1
ATOM 853 O O . THR A 1 105 ? -31.008 -9.727 51.803 1.00 85.44 105 THR A O 1
ATOM 856 N N . THR A 1 106 ? -30.282 -8.063 50.467 1.00 81.69 106 THR A N 1
ATOM 857 C CA . THR A 1 106 ? -29.835 -7.142 51.521 1.00 81.69 106 THR A CA 1
ATOM 858 C C . THR A 1 106 ? -30.998 -6.668 52.396 1.00 81.69 106 THR A C 1
ATOM 860 O O . THR A 1 106 ? -30.891 -6.660 53.625 1.00 81.69 106 THR A O 1
ATOM 863 N N . ALA A 1 107 ? -32.140 -6.335 51.782 1.00 80.31 107 ALA A N 1
ATOM 864 C CA . ALA A 1 107 ? -33.347 -5.936 52.504 1.00 80.31 107 ALA A CA 1
ATOM 865 C C . ALA A 1 107 ? -33.908 -7.072 53.379 1.00 80.31 107 ALA A C 1
ATOM 867 O O . ALA A 1 107 ? -34.383 -6.820 54.486 1.00 80.31 107 ALA A O 1
ATOM 868 N N . ILE A 1 108 ? -33.836 -8.322 52.908 1.00 81.94 108 ILE A N 1
ATOM 869 C CA . ILE A 1 108 ? -34.308 -9.499 53.655 1.00 81.94 108 ILE A CA 1
ATOM 870 C C . ILE A 1 108 ? -33.294 -9.928 54.727 1.00 81.94 108 ILE A C 1
ATOM 872 O O . ILE A 1 108 ? -33.698 -10.368 55.802 1.00 81.94 108 ILE A O 1
ATOM 876 N N . SER A 1 109 ? -31.988 -9.775 54.484 1.00 81.31 109 SER A N 1
ATOM 877 C CA . SER A 1 109 ? -30.929 -10.156 55.430 1.00 81.31 109 SER A CA 1
ATOM 878 C C . SER A 1 109 ? -30.711 -9.149 56.568 1.00 81.31 109 SER A C 1
ATOM 880 O O . SER A 1 109 ? -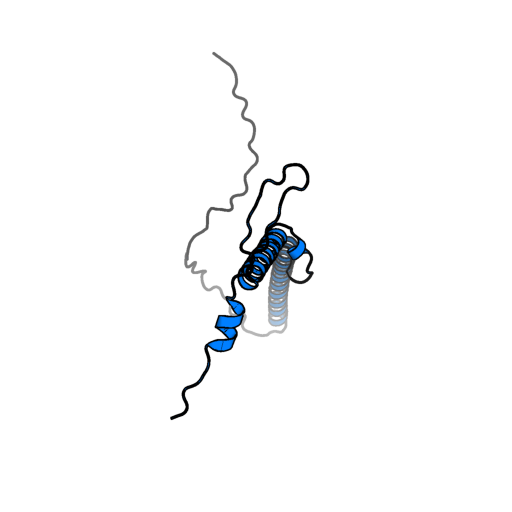29.785 -9.318 57.359 1.00 81.31 109 SER A O 1
ATOM 882 N N . GLY A 1 110 ? -31.539 -8.103 56.666 1.00 65.75 110 GLY A N 1
ATOM 883 C CA . GLY A 1 110 ? -31.487 -7.116 57.750 1.00 65.75 110 GLY A CA 1
ATOM 884 C C . GLY A 1 110 ? -30.316 -6.131 57.665 1.00 65.75 110 GLY A C 1
ATOM 885 O O . GLY A 1 110 ? -30.008 -5.469 58.657 1.00 65.75 110 GLY A O 1
ATOM 886 N N . GLY A 1 111 ? -29.662 -6.020 56.501 1.00 64.56 111 GLY A N 1
ATOM 887 C CA . GLY A 1 111 ? -28.599 -5.046 56.258 1.00 64.56 111 GLY A CA 1
ATOM 888 C C . GLY A 1 111 ? -29.188 -3.656 56.028 1.00 64.56 111 GLY A C 1
ATOM 889 O O . GLY A 1 111 ? -29.911 -3.435 55.061 1.00 64.56 111 GLY A O 1
ATOM 890 N N . GLN A 1 112 ? -28.916 -2.720 56.936 1.00 63.16 112 GLN A N 1
ATOM 891 C CA . GLN A 1 112 ? -29.328 -1.324 56.789 1.00 63.16 112 GLN A CA 1
ATOM 892 C C . GLN A 1 112 ? -28.619 -0.623 55.619 1.00 63.16 112 GLN A C 1
ATOM 894 O O . GLN A 1 112 ? -27.508 -0.980 55.245 1.00 63.16 112 GLN A O 1
ATOM 899 N N . THR A 1 113 ? -29.296 0.433 55.151 1.00 51.22 113 THR A N 1
ATOM 900 C CA . THR A 1 113 ? -28.926 1.458 54.159 1.00 51.22 113 THR A CA 1
ATOM 901 C C . THR A 1 113 ? -28.980 1.039 52.688 1.00 51.22 113 THR A C 1
ATOM 903 O O . THR A 1 113 ? -27.974 0.992 51.988 1.00 51.22 113 THR A O 1
ATOM 906 N N . LEU A 1 114 ? -30.204 0.886 52.172 1.00 59.00 114 LEU A N 1
ATOM 907 C CA . LEU A 1 114 ? -30.491 1.472 50.864 1.00 59.00 114 LEU A CA 1
ATOM 908 C C . LEU A 1 114 ? -30.440 2.994 51.066 1.00 59.00 114 LEU A C 1
ATOM 910 O O . LEU A 1 114 ? -31.384 3.565 51.616 1.00 59.00 114 LEU A O 1
ATOM 914 N N . GLU A 1 115 ? -29.343 3.654 50.683 1.00 59.22 115 GLU A N 1
ATOM 915 C CA . GLU A 1 115 ? -29.454 5.072 50.337 1.00 59.22 115 GLU A CA 1
ATOM 916 C C . GLU A 1 115 ? -30.439 5.129 49.171 1.00 59.22 115 GLU A C 1
ATOM 918 O O . GLU A 1 115 ? -30.152 4.713 48.049 1.00 59.22 115 GLU A O 1
ATOM 923 N N . LEU A 1 116 ? -31.666 5.539 49.481 1.00 62.88 116 LEU A N 1
ATOM 924 C CA . LEU A 1 116 ? -32.658 5.878 48.483 1.00 62.88 116 LEU A CA 1
ATOM 925 C C . LEU A 1 116 ? -32.079 7.064 47.719 1.00 62.88 116 LEU A C 1
ATOM 927 O O . LEU A 1 116 ? -32.138 8.197 48.194 1.00 62.88 116 LEU A O 1
ATOM 931 N N . ASP A 1 117 ? -31.508 6.795 46.548 1.00 55.00 117 ASP A N 1
ATOM 932 C CA . ASP A 1 117 ? -31.043 7.816 45.614 1.00 55.00 117 ASP A CA 1
ATOM 933 C C . ASP A 1 117 ? -32.264 8.467 44.940 1.00 55.00 117 ASP A C 1
ATOM 935 O O . ASP A 1 117 ? -32.502 8.386 43.738 1.00 55.00 117 ASP A O 1
ATOM 939 N N . THR A 1 118 ? -33.123 9.073 45.763 1.00 59.50 118 THR A N 1
ATOM 940 C CA . THR A 1 118 ? -34.180 9.996 45.350 1.00 59.50 118 THR A CA 1
ATOM 941 C C . THR A 1 118 ? -33.602 11.394 45.157 1.00 59.50 118 THR A C 1
ATOM 943 O O . THR A 1 118 ? -34.281 12.390 45.421 1.00 59.50 118 THR A O 1
ATOM 946 N N . THR A 1 119 ? -32.341 11.502 44.729 1.00 57.91 119 THR A N 1
ATOM 947 C CA . THR A 1 119 ? -31.836 12.779 44.248 1.00 57.91 119 THR A CA 1
ATOM 948 C C . THR A 1 119 ? -32.593 13.104 42.964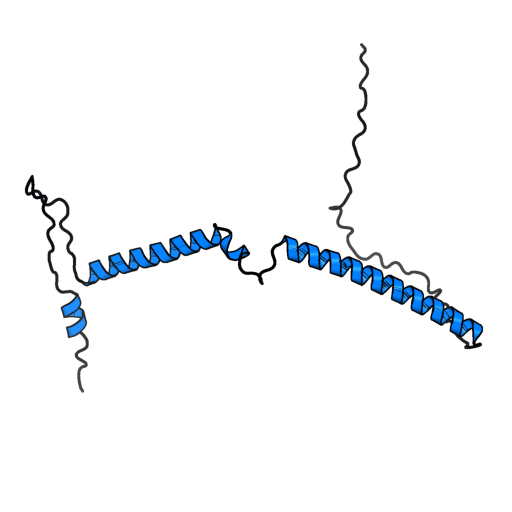 1.00 57.91 119 THR A C 1
ATOM 950 O O . THR A 1 119 ? -32.707 12.313 42.028 1.00 57.91 119 THR A O 1
ATOM 953 N N . SER A 1 120 ? -33.261 14.253 42.985 1.00 57.53 120 SER A N 1
ATOM 954 C CA . SER A 1 120 ? -34.036 14.768 41.871 1.00 57.53 120 SER A CA 1
ATOM 955 C C . SER A 1 120 ? -33.204 14.716 40.591 1.00 57.53 120 SER A C 1
ATOM 957 O O . SER A 1 120 ? -32.088 15.230 40.544 1.00 57.53 120 SER A O 1
ATOM 959 N N . LEU A 1 121 ? -33.762 14.101 39.545 1.00 60.38 121 LEU A N 1
ATOM 960 C CA . LEU A 1 121 ? -33.191 14.080 38.200 1.00 60.38 121 LEU A CA 1
ATOM 961 C C . LEU A 1 121 ? -32.946 15.522 37.728 1.00 60.38 121 LEU A C 1
ATOM 963 O O . LEU A 1 121 ? -33.839 16.173 37.183 1.00 60.38 121 LEU A O 1
ATOM 967 N N . ASN A 1 122 ? -31.732 16.033 37.931 1.00 59.19 122 ASN A N 1
ATOM 968 C CA . ASN A 1 122 ? -31.277 17.252 37.287 1.00 59.19 122 ASN A CA 1
ATOM 969 C C . ASN A 1 122 ? -30.924 16.885 35.847 1.00 59.19 122 ASN A C 1
ATOM 971 O O . ASN A 1 122 ? -29.821 16.428 35.544 1.00 59.19 122 ASN A O 1
ATOM 975 N N . ILE A 1 123 ? -31.910 17.032 34.964 1.00 61.34 123 ILE A N 1
ATOM 976 C CA . ILE A 1 123 ? -31.705 16.929 33.526 1.00 61.34 123 ILE A CA 1
ATOM 977 C C . ILE A 1 123 ? -30.886 18.154 33.111 1.00 61.34 123 ILE A C 1
ATOM 979 O O . ILE A 1 123 ? -31.434 19.184 32.716 1.00 61.34 123 ILE A O 1
ATOM 983 N N . GLN A 1 124 ? -29.560 18.044 33.191 1.00 59.19 124 GLN A N 1
ATOM 984 C CA . GLN A 1 124 ? -28.683 18.925 32.436 1.00 59.19 124 GLN A CA 1
ATOM 985 C C . GLN A 1 124 ? -28.925 18.631 30.958 1.00 59.19 124 GLN A C 1
ATOM 987 O O . GLN A 1 124 ? -28.483 17.622 30.408 1.00 59.19 124 GLN A O 1
ATOM 992 N N . LYS A 1 125 ? -29.732 19.498 30.344 1.00 56.62 125 LYS A N 1
ATOM 993 C CA . LYS A 1 125 ? -30.075 19.492 28.927 1.00 56.62 125 LYS A CA 1
ATOM 994 C C . LYS A 1 125 ? -28.827 19.844 28.119 1.00 56.62 125 LYS A C 1
ATOM 996 O O . LYS A 1 125 ? -28.675 20.979 27.678 1.00 56.62 125 LYS A O 1
ATOM 1001 N N . ASN A 1 126 ? -27.957 18.862 27.925 1.00 51.84 126 ASN A N 1
ATOM 1002 C CA . ASN A 1 126 ? -26.763 19.008 27.114 1.00 51.84 126 ASN A CA 1
ATOM 1003 C C . ASN A 1 126 ? -26.990 18.333 25.757 1.00 51.84 126 ASN A C 1
ATOM 1005 O O . ASN A 1 126 ? -27.068 17.117 25.644 1.00 51.84 126 ASN A O 1
ATOM 1009 N N . GLU A 1 127 ? -27.126 19.217 24.770 1.00 50.16 127 GLU A N 1
ATOM 1010 C CA . GLU A 1 127 ? -26.604 19.106 23.408 1.00 50.16 127 GLU A CA 1
ATOM 1011 C C . GLU A 1 127 ? -27.240 18.097 22.429 1.00 50.16 127 GLU A C 1
ATOM 1013 O O . GLU A 1 127 ? -27.084 16.886 22.501 1.00 50.16 127 GLU A O 1
ATOM 1018 N N . ALA A 1 128 ? -27.904 18.707 21.437 1.00 47.62 128 ALA A N 1
ATOM 1019 C CA . ALA A 1 128 ? -28.072 18.275 20.049 1.00 47.62 128 ALA A CA 1
ATOM 1020 C C . ALA A 1 128 ? -28.602 16.850 19.800 1.00 47.62 128 ALA A C 1
ATOM 1022 O O . ALA A 1 128 ? -27.869 15.918 19.483 1.00 47.62 128 ALA A O 1
ATOM 1023 N N . TYR A 1 129 ? -29.931 16.741 19.785 1.00 45.06 129 TYR A N 1
ATOM 1024 C CA . TYR A 1 129 ? -30.631 15.711 19.023 1.00 45.06 129 TYR A CA 1
ATOM 1025 C C . TYR A 1 129 ? -30.354 15.928 17.519 1.00 45.06 129 TYR A C 1
ATOM 1027 O O . TYR A 1 129 ? -30.839 16.896 16.933 1.00 45.06 129 TYR A O 1
ATOM 1035 N N . ASP A 1 130 ? -29.518 15.077 16.916 1.00 49.78 130 ASP A N 1
ATOM 1036 C CA . ASP A 1 130 ? -29.261 15.046 15.469 1.00 49.78 130 ASP A CA 1
ATOM 1037 C C . ASP A 1 130 ? -30.488 14.473 14.739 1.00 49.78 130 ASP A C 1
ATOM 1039 O O . ASP A 1 130 ? -30.759 13.272 14.771 1.00 49.78 130 ASP A O 1
ATOM 1043 N N . ASP A 1 131 ? -31.229 15.356 14.070 1.00 49.78 131 ASP A N 1
ATOM 1044 C CA . ASP A 1 131 ? -32.513 15.130 13.384 1.00 49.78 131 ASP A CA 1
ATOM 1045 C C . ASP A 1 131 ? -32.454 14.171 12.167 1.00 49.78 131 ASP A C 1
ATOM 1047 O O . ASP A 1 131 ? -33.395 14.078 11.374 1.00 49.78 131 ASP A O 1
ATOM 1051 N N . ARG A 1 132 ? -31.357 13.433 11.962 1.00 49.75 132 ARG A N 1
ATOM 1052 C CA . ARG A 1 132 ? -31.137 12.618 10.750 1.00 49.75 132 ARG A CA 1
ATOM 1053 C C . ARG A 1 132 ? -31.744 11.219 10.774 1.00 49.75 132 ARG A C 1
ATOM 1055 O O . ARG A 1 132 ? -31.646 10.510 9.774 1.00 49.75 132 ARG A O 1
ATOM 1062 N N . PHE A 1 133 ? -32.403 10.820 11.857 1.00 56.03 133 PHE A N 1
ATOM 1063 C CA . PHE A 1 133 ? -33.020 9.496 11.964 1.00 56.03 133 PHE A CA 1
ATOM 1064 C C . PHE A 1 133 ? -34.479 9.571 12.421 1.00 56.03 133 PHE A C 1
ATOM 1066 O O . PHE A 1 133 ? -34.846 9.076 13.483 1.00 56.03 133 PHE A O 1
ATOM 1073 N N . THR A 1 134 ? -35.343 10.133 11.571 1.00 56.72 134 THR A N 1
ATOM 1074 C CA . THR A 1 134 ? -36.782 9.846 11.642 1.00 56.72 134 THR A CA 1
ATOM 1075 C C . THR A 1 134 ? -37.121 8.644 10.750 1.00 56.72 134 THR A C 1
ATOM 1077 O O . THR A 1 134 ? -36.725 8.603 9.582 1.00 56.72 134 THR A O 1
ATOM 1080 N N . PRO A 1 135 ? -37.855 7.633 11.253 1.00 51.44 135 PRO A N 1
ATOM 1081 C CA . PRO A 1 135 ? -38.388 6.572 10.408 1.00 51.44 135 PRO A CA 1
ATOM 1082 C C . PRO A 1 135 ? -39.462 7.152 9.479 1.00 51.44 135 PRO A C 1
ATOM 1084 O O . PRO A 1 135 ? -40.433 7.754 9.938 1.00 51.44 135 PRO A O 1
ATOM 1087 N N . VAL A 1 136 ? -39.311 6.950 8.169 1.00 56.66 136 VAL A N 1
ATOM 1088 C CA . VAL A 1 136 ? -40.322 7.318 7.167 1.00 56.66 136 VAL A CA 1
ATOM 1089 C C . VAL A 1 136 ? -41.603 6.516 7.431 1.00 56.66 136 VAL A C 1
ATOM 1091 O O . VAL A 1 136 ? -41.643 5.303 7.228 1.00 56.66 136 VAL A O 1
ATOM 1094 N N . ALA A 1 137 ? -42.659 7.192 7.886 1.00 52.12 137 ALA A N 1
ATOM 1095 C CA . ALA A 1 137 ? -43.988 6.605 8.043 1.00 52.12 137 ALA A CA 1
ATOM 1096 C C . ALA A 1 137 ? -44.642 6.339 6.666 1.00 52.12 137 ALA A C 1
ATOM 1098 O O . ALA A 1 137 ? -44.471 7.137 5.739 1.00 52.12 137 ALA A O 1
ATOM 1099 N N . PRO A 1 138 ? -45.425 5.254 6.498 1.00 46.50 138 PRO A N 1
ATOM 1100 C CA . PRO A 1 138 ? -46.028 4.917 5.214 1.00 46.50 138 PRO A CA 1
ATOM 1101 C C . PRO A 1 138 ? -47.143 5.911 4.857 1.00 46.50 138 PRO A C 1
ATOM 1103 O O . PRO A 1 138 ? -48.091 6.128 5.616 1.00 46.50 138 PRO A O 1
ATOM 1106 N N . THR A 1 139 ? -47.046 6.510 3.671 1.00 51.66 139 THR A N 1
ATOM 1107 C CA . THR A 1 139 ? -48.002 7.492 3.151 1.00 51.66 139 THR A CA 1
ATOM 1108 C C . THR A 1 139 ? -49.357 6.837 2.840 1.00 51.66 139 THR A C 1
ATOM 1110 O O . THR A 1 139 ? -49.501 6.010 1.939 1.00 51.66 139 THR A O 1
ATOM 1113 N N . LYS A 1 140 ? -50.406 7.222 3.581 1.00 45.69 140 LYS A N 1
ATOM 1114 C CA . LYS A 1 140 ? -51.797 6.867 3.255 1.00 45.69 140 LYS A CA 1
ATOM 1115 C C . LYS A 1 140 ? -52.277 7.706 2.064 1.00 45.69 140 LYS A C 1
ATOM 1117 O O . LYS A 1 140 ? -52.387 8.924 2.158 1.00 45.69 140 LYS A O 1
ATOM 1122 N N . LYS A 1 141 ? -52.609 7.032 0.956 1.00 50.97 141 LYS A N 1
ATOM 1123 C CA . LYS A 1 141 ? -53.307 7.580 -0.222 1.00 50.97 141 LYS A CA 1
ATOM 1124 C C . LYS A 1 141 ? -54.528 8.416 0.197 1.00 50.97 141 LYS A C 1
ATOM 1126 O O . LYS A 1 141 ? -55.502 7.856 0.701 1.00 50.97 141 LYS A O 1
ATOM 1131 N N . SER A 1 142 ? -54.532 9.720 -0.086 1.00 45.38 142 SER A N 1
ATOM 1132 C CA . SER A 1 142 ? -55.738 10.550 0.008 1.00 45.38 142 SER A CA 1
ATOM 1133 C C . SER A 1 142 ? -56.414 10.661 -1.366 1.00 45.38 142 SER A C 1
ATOM 1135 O O . SER A 1 142 ? -55.910 11.242 -2.325 1.00 45.38 142 SER A O 1
ATOM 1137 N N . LYS A 1 143 ? -57.593 10.035 -1.464 1.00 53.72 143 LYS A N 1
ATOM 1138 C CA . LYS A 1 143 ? -58.559 10.179 -2.560 1.00 53.72 143 LYS A CA 1
ATOM 1139 C C . LYS A 1 143 ? -58.954 11.655 -2.702 1.00 53.72 143 LYS A C 1
ATOM 1141 O O . LYS A 1 143 ? -59.760 12.143 -1.911 1.00 53.72 143 LYS A O 1
ATOM 1146 N N . LYS A 1 144 ? -58.475 12.350 -3.737 1.00 51.56 144 LYS A N 1
ATOM 1147 C CA . LYS A 1 144 ? -59.021 13.659 -4.123 1.00 51.56 144 LYS A CA 1
ATOM 1148 C C . LYS A 1 144 ? -60.253 13.441 -5.004 1.00 51.56 144 LYS A C 1
ATOM 1150 O O . LYS A 1 144 ? -60.161 13.025 -6.157 1.00 51.56 144 LYS A O 1
ATOM 1155 N N . ARG A 1 145 ? -61.425 13.624 -4.391 1.00 44.72 145 ARG A N 1
ATOM 1156 C CA . ARG A 1 145 ? -62.749 13.571 -5.024 1.00 44.72 145 ARG A CA 1
ATOM 1157 C C . ARG A 1 145 ? -62.870 14.637 -6.122 1.00 44.72 145 ARG A C 1
ATOM 1159 O O . ARG A 1 145 ? -62.496 15.785 -5.921 1.00 44.72 145 ARG A O 1
ATOM 1166 N N . ARG A 1 146 ? -63.449 14.213 -7.250 1.00 50.41 146 ARG A N 1
ATOM 1167 C CA . ARG A 1 146 ? -64.045 15.023 -8.327 1.00 50.41 146 ARG A CA 1
ATOM 1168 C C . ARG A 1 146 ? -65.127 15.985 -7.809 1.00 50.41 146 ARG A C 1
ATOM 1170 O O . ARG A 1 146 ? -65.809 15.640 -6.843 1.00 50.41 146 ARG A O 1
ATOM 1177 N N . LYS A 1 147 ? -65.375 17.023 -8.628 1.00 50.69 147 LYS A N 1
ATOM 1178 C CA . LYS A 1 147 ? -66.460 18.039 -8.665 1.00 50.69 147 LYS A CA 1
ATOM 1179 C C . LYS A 1 147 ? -65.935 19.418 -8.240 1.00 50.69 147 LYS A C 1
ATOM 1181 O O . LYS A 1 147 ? -65.320 19.505 -7.190 1.00 50.69 147 LYS A O 1
ATOM 1186 N N . ARG A 1 148 ? -66.128 20.500 -8.988 1.00 47.06 148 ARG A N 1
ATOM 1187 C CA . ARG A 1 148 ? -67.006 20.830 -10.120 1.00 47.06 148 ARG A CA 1
ATOM 1188 C C . ARG A 1 148 ? -66.281 21.849 -10.993 1.00 47.06 148 ARG A C 1
ATOM 1190 O O . ARG A 1 148 ? -65.436 22.565 -10.417 1.00 47.06 148 ARG A O 1
#

Foldseek 3Di:
DDDDPPCPVVVVQPDFDWDFDADPPPRDRPDGDSDRVVVVVVVVVVVVVVVVVVVVVVPVVPCVVVVPPPPDDPVRVVVVVVVVVVVVVVVVVVVVVVVVVVVVVCVVVVNDDPPPPVPPPPPPPDDDDDPPDDDDDDDDDDDDDDDD